Protein AF-A0A936YHL6-F1 (afdb_monomer)

pLDDT: mean 86.44, std 16.17, range [44.22, 98.62]

Secondary structure (DSSP, 8-state):
-PPP---------S----HHHHHHHHHHHHHHHHHHHHHS--TT-SS--HHHHHHHHHHHHHHHHHHHHHHHHH--

Sequence (76 aa):
MSEPIDFPGPAYRGECFDPIINRVREKFLNRSVVGLNKYGVGLDRTDLNRKDWLIHLQEELMDAVGYLQVLIELED

Foldseek 3Di:
DDDDPPDPDDPPPVDDPPPVVVVVVVVVVVVQVVCCVVPVDGPPDDPDDPVNVVVVVVVVVVVVVVVVVVVVVVVD

Mean predicted aligned error: 8.73 Å

Radius of gyration: 19.37 Å; Cα contacts (8 Å, |Δi|>4): 10; chains: 1; bounding box: 48×36×42 Å

Structure (mmCIF, N/CA/C/O backbone):
data_AF-A0A936YHL6-F1
#
_entry.id   AF-A0A936YHL6-F1
#
loop_
_atom_site.group_PDB
_atom_site.id
_atom_site.type_symbol
_atom_site.label_atom_id
_atom_site.label_alt_id
_atom_site.label_comp_id
_atom_site.label_asym_id
_atom_site.label_entity_id
_atom_site.label_seq_id
_atom_site.pdbx_PDB_ins_code
_atom_site.Cartn_x
_atom_site.Cartn_y
_atom_site.Cartn_z
_atom_site.occupancy
_atom_site.B_iso_or_equiv
_atom_site.auth_seq_id
_atom_site.auth_comp_id
_atom_site.auth_asym_id
_atom_site.auth_atom_id
_atom_site.pdbx_PDB_model_num
ATOM 1 N N . MET A 1 1 ? 36.110 -6.273 20.507 1.00 44.22 1 MET A N 1
ATOM 2 C CA . MET A 1 1 ? 35.783 -7.198 19.404 1.00 44.22 1 MET A CA 1
ATOM 3 C C . MET A 1 1 ? 34.668 -8.085 19.904 1.00 44.22 1 MET A C 1
ATOM 5 O O . MET A 1 1 ? 34.930 -8.966 20.705 1.00 44.22 1 MET A O 1
ATOM 9 N N . SER A 1 2 ? 33.432 -7.746 19.560 1.00 49.81 2 SER A N 1
ATOM 10 C CA . SER A 1 2 ? 32.254 -8.546 19.893 1.00 49.81 2 SER A CA 1
ATOM 11 C C . SER A 1 2 ? 32.302 -9.810 19.041 1.00 49.81 2 SER A C 1
ATOM 13 O O . SER A 1 2 ? 32.430 -9.705 17.821 1.00 49.81 2 SER A O 1
ATOM 15 N N . GLU A 1 3 ? 32.273 -10.979 19.669 1.00 48.97 3 GLU A N 1
ATOM 16 C CA . GLU A 1 3 ? 32.246 -12.248 18.943 1.00 48.97 3 GLU A CA 1
ATOM 17 C C . GLU A 1 3 ? 30.969 -12.368 18.091 1.00 48.97 3 GLU A C 1
ATOM 19 O O . GLU A 1 3 ? 29.920 -11.836 18.476 1.00 48.97 3 GLU A O 1
ATOM 24 N N . PRO A 1 4 ? 31.035 -13.030 16.922 1.00 57.12 4 PRO A N 1
ATOM 25 C CA . PRO A 1 4 ? 29.855 -13.301 16.118 1.00 57.12 4 PRO A CA 1
ATOM 26 C C . PRO A 1 4 ? 28.946 -14.271 16.875 1.00 57.12 4 PRO A C 1
ATOM 28 O O . PRO A 1 4 ? 29.388 -15.311 17.354 1.00 57.12 4 PRO A O 1
ATOM 31 N N . ILE A 1 5 ? 27.668 -13.912 16.987 1.00 56.53 5 ILE A N 1
ATOM 32 C CA . ILE A 1 5 ? 26.637 -14.778 17.558 1.00 56.53 5 ILE A CA 1
ATOM 33 C C . ILE A 1 5 ? 26.506 -15.994 16.635 1.00 56.53 5 ILE A C 1
ATOM 35 O O . ILE A 1 5 ? 25.904 -15.903 15.566 1.00 56.53 5 ILE A O 1
ATOM 39 N N . ASP A 1 6 ? 27.100 -17.115 17.035 1.00 55.81 6 ASP A N 1
ATOM 40 C CA . ASP A 1 6 ? 26.859 -18.419 16.429 1.00 55.81 6 ASP A CA 1
ATOM 41 C C . ASP A 1 6 ? 25.430 -18.835 16.793 1.00 55.81 6 ASP A C 1
ATOM 43 O O . ASP A 1 6 ? 25.124 -19.095 17.958 1.00 55.81 6 ASP A O 1
ATOM 47 N N . PHE A 1 7 ? 24.521 -18.775 15.821 1.00 59.59 7 PHE A N 1
ATOM 48 C CA . PHE A 1 7 ? 23.117 -19.133 15.996 1.00 59.59 7 PHE A CA 1
ATOM 49 C C . PHE A 1 7 ? 22.946 -20.592 15.549 1.00 59.59 7 PHE A C 1
ATOM 51 O O . PHE A 1 7 ? 22.871 -20.84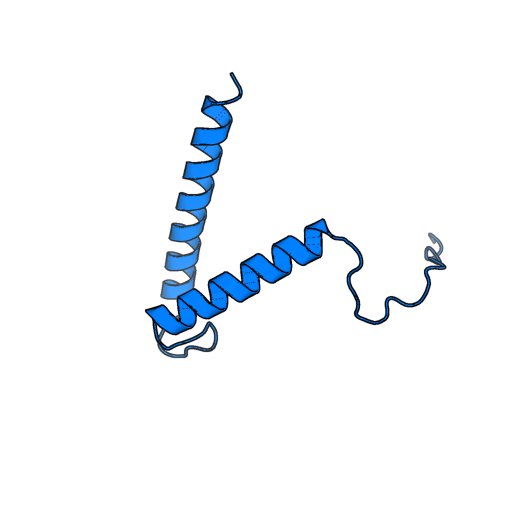4 14.342 1.00 59.59 7 PHE A O 1
ATOM 58 N N . PRO A 1 8 ? 22.865 -21.577 16.466 1.00 54.69 8 PRO A N 1
ATOM 59 C CA . PRO A 1 8 ? 22.726 -22.972 16.090 1.00 54.69 8 PRO A CA 1
ATOM 60 C C . PRO A 1 8 ? 21.241 -23.247 15.832 1.00 54.69 8 PRO A C 1
ATOM 62 O O . PRO A 1 8 ? 20.527 -23.796 16.667 1.00 54.69 8 PRO A O 1
ATOM 65 N N . GLY A 1 9 ? 20.739 -22.796 14.685 1.00 57.62 9 GLY A N 1
ATOM 66 C CA . GLY A 1 9 ? 19.397 -23.119 14.207 1.00 57.62 9 GLY A CA 1
ATOM 67 C C . GLY A 1 9 ? 19.459 -24.190 13.116 1.00 57.62 9 GLY A C 1
ATOM 68 O O . GLY A 1 9 ? 20.363 -24.130 12.280 1.00 57.62 9 GLY A O 1
ATOM 69 N N . PRO A 1 10 ? 18.526 -25.164 13.071 1.00 54.38 10 PRO A N 1
ATOM 70 C CA . PRO A 1 10 ? 18.467 -26.110 11.962 1.00 54.38 10 PRO A CA 1
ATOM 71 C C . PRO A 1 10 ? 18.339 -25.314 10.662 1.00 54.38 10 PRO A C 1
ATOM 73 O O . PRO A 1 10 ? 17.512 -24.409 10.578 1.00 54.38 10 PRO A O 1
ATOM 76 N N . ALA A 1 11 ? 19.188 -25.623 9.679 1.00 54.88 11 ALA A N 1
ATOM 77 C CA . ALA A 1 11 ? 19.233 -24.945 8.389 1.00 54.88 11 ALA A CA 1
ATOM 78 C C . ALA A 1 11 ? 17.810 -24.683 7.863 1.00 54.88 11 ALA A C 1
ATOM 80 O O . ALA A 1 11 ? 17.082 -25.632 7.558 1.00 54.88 11 ALA A O 1
ATOM 81 N N . TYR A 1 12 ? 17.403 -23.408 7.796 1.00 56.56 12 TYR A N 1
ATOM 82 C CA . TYR A 1 12 ? 16.116 -23.006 7.229 1.00 56.56 12 TYR A CA 1
ATOM 83 C C . TYR A 1 12 ? 16.078 -23.482 5.777 1.00 56.56 12 TYR A C 1
ATOM 85 O O . TYR A 1 12 ? 16.695 -22.896 4.890 1.00 56.56 12 TYR A O 1
ATOM 93 N N . ARG A 1 13 ? 15.374 -24.590 5.542 1.00 60.28 13 ARG A N 1
ATOM 94 C CA . ARG A 1 13 ? 15.301 -25.320 4.269 1.00 60.28 13 ARG A CA 1
ATOM 95 C C . ARG A 1 13 ? 14.428 -24.604 3.221 1.00 60.28 13 ARG A C 1
ATOM 97 O O . ARG A 1 13 ? 13.678 -25.242 2.500 1.00 60.28 13 ARG A O 1
ATOM 104 N N . GLY A 1 14 ? 14.477 -23.271 3.164 1.00 62.69 14 GLY A N 1
ATOM 105 C CA . GLY A 1 14 ? 13.619 -22.449 2.296 1.00 62.69 14 GLY A CA 1
ATOM 106 C C . GLY A 1 14 ? 12.132 -22.450 2.678 1.00 62.69 14 GLY A C 1
ATOM 107 O O . GLY A 1 14 ? 11.328 -21.782 2.031 1.00 62.69 14 GLY A O 1
ATOM 108 N N . GLU A 1 15 ? 11.756 -23.163 3.739 1.00 67.38 15 GLU A N 1
ATOM 109 C CA . GLU A 1 15 ? 10.391 -23.231 4.244 1.00 67.38 15 GLU A CA 1
ATOM 110 C C . GLU A 1 15 ? 10.205 -22.225 5.385 1.00 67.38 15 GLU A C 1
ATOM 112 O O . GLU A 1 15 ? 10.954 -22.207 6.364 1.00 67.38 15 GLU A O 1
ATOM 117 N N . CYS A 1 16 ? 9.202 -21.356 5.245 1.00 75.50 16 CYS A N 1
ATOM 118 C CA . CYS A 1 16 ? 8.764 -20.475 6.319 1.00 75.50 16 CYS A CA 1
ATOM 119 C C . CYS A 1 16 ? 7.741 -21.241 7.162 1.00 75.50 16 CYS A C 1
ATOM 121 O O . CYS A 1 16 ? 6.641 -21.509 6.687 1.00 75.50 16 CYS A O 1
ATOM 123 N N . PHE A 1 17 ? 8.098 -21.618 8.390 1.00 82.75 17 PHE A N 1
ATOM 124 C CA . PHE A 1 17 ? 7.172 -22.283 9.318 1.00 82.75 17 PHE A CA 1
ATOM 125 C C . PHE A 1 17 ? 6.318 -21.302 10.122 1.00 82.75 17 PHE A C 1
ATOM 127 O O . PHE A 1 17 ? 5.430 -21.730 10.853 1.00 82.75 17 PHE A O 1
ATOM 134 N N . ASP A 1 18 ? 6.564 -19.997 9.985 1.00 88.69 18 ASP A N 1
ATOM 135 C CA . ASP A 1 18 ? 5.755 -18.976 10.637 1.00 88.69 18 ASP A CA 1
ATOM 136 C C . ASP A 1 18 ? 4.381 -18.883 9.936 1.00 88.69 18 ASP A C 1
ATOM 138 O O . ASP A 1 18 ? 4.290 -18.448 8.778 1.00 88.69 18 ASP A O 1
ATOM 142 N N . PRO A 1 19 ? 3.289 -19.287 10.613 1.00 90.19 19 PRO A N 1
ATOM 143 C CA . PRO A 1 19 ? 1.962 -19.293 10.012 1.00 90.19 19 PRO A CA 1
ATOM 144 C C . PRO A 1 19 ? 1.449 -17.881 9.694 1.00 90.19 19 PRO A C 1
ATOM 146 O O . PRO A 1 19 ? 0.642 -17.726 8.777 1.00 90.19 19 PRO A O 1
ATOM 149 N N . ILE A 1 20 ? 1.900 -16.846 10.411 1.00 93.81 20 ILE A N 1
ATOM 150 C CA . ILE A 1 20 ? 1.523 -15.452 10.147 1.00 93.81 20 ILE A CA 1
ATOM 151 C C . ILE A 1 20 ? 2.186 -14.991 8.851 1.00 93.81 20 ILE A C 1
ATOM 153 O O . ILE A 1 20 ? 1.510 -14.456 7.969 1.00 93.81 20 ILE A O 1
ATOM 157 N N . ILE A 1 21 ? 3.482 -15.260 8.693 1.00 92.00 21 ILE A N 1
ATOM 158 C CA . ILE A 1 21 ? 4.214 -14.902 7.473 1.00 92.00 21 ILE A CA 1
ATOM 159 C C . ILE A 1 21 ? 3.653 -15.643 6.259 1.00 92.00 21 ILE A C 1
ATOM 161 O O . ILE A 1 21 ? 3.467 -15.028 5.208 1.00 92.00 21 ILE A O 1
ATOM 165 N N . ASN A 1 22 ? 3.295 -16.923 6.388 1.00 92.44 22 ASN A N 1
ATOM 166 C CA . ASN A 1 22 ? 2.659 -17.654 5.288 1.00 92.44 22 ASN A CA 1
ATOM 167 C C . ASN A 1 22 ? 1.323 -17.037 4.862 1.00 92.44 22 ASN A C 1
ATOM 169 O O . ASN A 1 22 ? 1.102 -16.845 3.668 1.00 92.44 22 ASN A O 1
ATOM 173 N N . ARG A 1 23 ? 0.479 -16.613 5.810 1.00 93.88 23 ARG A N 1
ATOM 174 C CA . ARG A 1 23 ? -0.765 -15.893 5.481 1.00 93.88 23 ARG A CA 1
ATOM 175 C C . ARG A 1 23 ? -0.495 -14.583 4.742 1.00 93.88 23 ARG A C 1
ATOM 177 O O . ARG A 1 23 ? -1.234 -14.226 3.827 1.00 93.88 23 ARG A O 1
ATOM 184 N N . VAL A 1 24 ? 0.553 -13.848 5.115 1.00 95.25 24 VAL A N 1
ATOM 185 C CA . VAL A 1 24 ? 0.945 -12.620 4.404 1.00 95.25 24 VAL A CA 1
ATOM 186 C C . VAL A 1 24 ? 1.431 -12.943 2.986 1.00 95.25 24 VAL A C 1
ATOM 188 O O . VAL A 1 24 ? 1.014 -12.276 2.040 1.00 95.25 24 VAL A O 1
ATOM 191 N N . ARG A 1 25 ? 2.233 -14.000 2.803 1.00 93.88 25 ARG A N 1
ATOM 192 C CA . ARG A 1 25 ? 2.680 -14.468 1.476 1.00 93.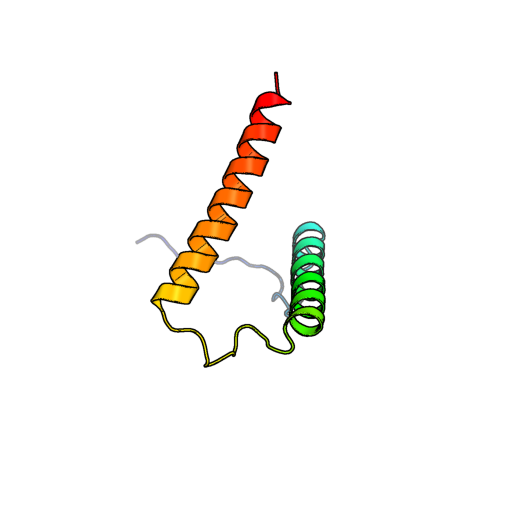88 25 ARG A CA 1
ATOM 193 C C . ARG A 1 25 ? 1.504 -14.835 0.569 1.00 93.88 25 ARG A C 1
ATOM 195 O O . ARG A 1 25 ? 1.484 -14.423 -0.589 1.00 93.88 25 ARG A O 1
ATOM 202 N N . GLU A 1 26 ? 0.507 -15.543 1.092 1.00 95.19 26 GLU A N 1
ATOM 203 C CA . GLU A 1 26 ? -0.717 -15.871 0.351 1.00 95.19 26 GLU A CA 1
ATOM 204 C C . GLU A 1 26 ? -1.490 -14.614 -0.066 1.00 95.19 26 GLU A C 1
ATOM 206 O O . GLU A 1 26 ? -1.938 -14.511 -1.209 1.00 95.19 26 GLU A O 1
ATOM 211 N N . LYS A 1 27 ? -1.593 -13.608 0.816 1.00 96.19 27 LYS A N 1
ATOM 212 C CA . LYS A 1 27 ? -2.202 -12.314 0.466 1.00 96.19 27 LYS A CA 1
ATOM 213 C C . LYS A 1 27 ? -1.460 -11.626 -0.683 1.00 96.19 27 LYS A C 1
ATOM 215 O O . LYS A 1 27 ? -2.117 -11.123 -1.593 1.00 96.19 27 LYS A O 1
ATOM 220 N N . PHE A 1 28 ? -0.124 -11.622 -0.677 1.00 94.62 28 PHE A N 1
ATOM 221 C CA . PHE A 1 28 ? 0.671 -11.074 -1.784 1.00 94.62 28 PHE A CA 1
ATOM 222 C C . PHE A 1 28 ? 0.408 -11.806 -3.101 1.00 94.62 28 PHE A C 1
ATOM 224 O O . PHE A 1 28 ? 0.179 -11.157 -4.123 1.00 94.62 28 PHE A O 1
ATOM 231 N N . LEU A 1 29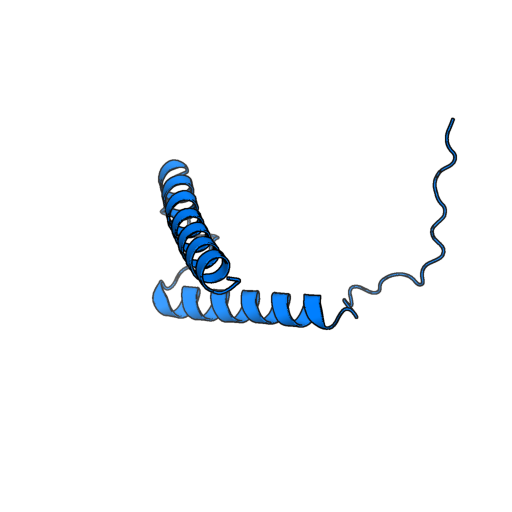 ? 0.384 -13.142 -3.078 1.00 94.94 29 LEU A N 1
ATOM 232 C CA . LEU A 1 29 ? 0.116 -13.946 -4.269 1.00 94.94 29 LEU A CA 1
ATOM 233 C C . LEU A 1 29 ? -1.277 -13.649 -4.840 1.00 94.94 29 LEU A C 1
ATOM 235 O O . LEU A 1 29 ? -1.407 -13.355 -6.026 1.00 94.94 29 LEU A O 1
ATOM 239 N N . ASN A 1 30 ? -2.303 -13.639 -3.987 1.00 96.06 30 ASN A N 1
ATOM 240 C CA . ASN A 1 30 ? -3.675 -13.346 -4.398 1.00 96.06 30 ASN A CA 1
ATOM 241 C C . ASN A 1 30 ? -3.806 -11.935 -4.985 1.00 96.06 30 ASN A C 1
ATOM 243 O O . ASN A 1 30 ? -4.441 -11.756 -6.024 1.00 96.06 30 ASN A O 1
ATOM 247 N N . ARG A 1 31 ? -3.169 -10.931 -4.367 1.00 94.25 31 ARG A N 1
ATOM 248 C CA . ARG A 1 31 ? -3.147 -9.559 -4.900 1.00 94.25 31 ARG A CA 1
ATOM 249 C C . ARG A 1 31 ? -2.459 -9.484 -6.262 1.00 94.25 31 ARG A C 1
ATOM 251 O O . ARG A 1 31 ? -2.967 -8.794 -7.139 1.00 94.25 31 ARG A O 1
ATOM 258 N N . SER A 1 32 ? -1.356 -10.211 -6.452 1.00 94.00 32 SER A N 1
ATOM 259 C CA . SER A 1 32 ? -0.658 -10.289 -7.741 1.00 94.00 32 SER A CA 1
ATOM 260 C C . SER A 1 32 ? -1.559 -10.872 -8.835 1.00 94.00 32 SER A C 1
ATOM 262 O O . SER A 1 32 ? -1.702 -10.271 -9.896 1.00 94.00 32 SER A O 1
ATOM 264 N N . VAL A 1 33 ? -2.257 -11.978 -8.548 1.00 95.25 33 VAL A N 1
ATOM 265 C CA . VAL A 1 33 ? -3.208 -12.602 -9.487 1.00 95.25 33 VAL A CA 1
ATOM 266 C C . VAL A 1 33 ? -4.347 -11.647 -9.849 1.00 95.25 33 VAL A C 1
ATOM 268 O O . VAL A 1 33 ? -4.675 -11.498 -11.023 1.00 95.25 33 VAL A O 1
ATOM 271 N N . VAL A 1 34 ? -4.936 -10.958 -8.866 1.00 93.94 34 VAL A N 1
ATOM 272 C CA . VAL A 1 34 ? -5.997 -9.968 -9.118 1.00 93.94 34 VAL A CA 1
ATOM 273 C C . VAL A 1 34 ? -5.479 -8.799 -9.959 1.00 93.94 34 VAL A C 1
ATOM 275 O O . VAL A 1 34 ? -6.153 -8.387 -10.902 1.00 93.94 34 VAL A O 1
ATOM 278 N N . GLY A 1 35 ? -4.286 -8.282 -9.655 1.00 89.69 35 GLY A N 1
ATOM 279 C CA . GLY A 1 35 ? -3.648 -7.211 -10.421 1.00 89.69 35 GLY A CA 1
ATOM 280 C C . GLY A 1 35 ? -3.381 -7.609 -11.873 1.00 89.69 35 GLY A C 1
ATOM 281 O O . GLY A 1 35 ? -3.760 -6.872 -12.781 1.00 89.69 35 GLY A O 1
ATOM 282 N N . LEU A 1 36 ? -2.827 -8.805 -12.095 1.00 94.12 36 LEU A N 1
ATOM 283 C CA . LEU A 1 36 ? -2.611 -9.365 -13.431 1.00 94.12 36 LEU A CA 1
ATOM 284 C C . LEU A 1 36 ? -3.926 -9.533 -14.196 1.00 94.12 36 LEU A C 1
ATOM 286 O O . LEU A 1 36 ? -4.006 -9.135 -15.352 1.00 94.12 36 LEU A O 1
ATOM 290 N N . ASN A 1 37 ? -4.977 -10.050 -13.557 1.00 93.88 37 ASN A N 1
ATOM 291 C CA . ASN A 1 37 ? -6.287 -10.191 -14.197 1.00 93.88 37 ASN A CA 1
ATOM 292 C C . ASN A 1 37 ? -6.925 -8.835 -14.540 1.00 93.88 37 ASN A C 1
ATOM 294 O O . ASN A 1 37 ? -7.628 -8.727 -15.542 1.00 93.88 37 ASN A O 1
ATOM 298 N N . LYS A 1 38 ? -6.704 -7.802 -13.716 1.00 90.00 38 LYS A N 1
ATOM 299 C CA . LYS A 1 38 ? -7.293 -6.469 -13.907 1.00 90.00 38 LYS A CA 1
ATOM 300 C C . LYS A 1 38 ? -6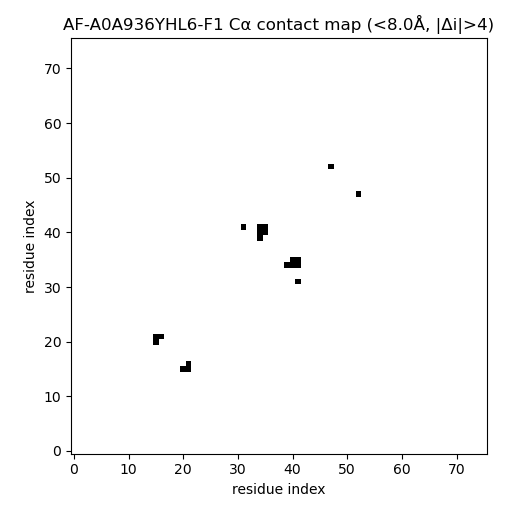.555 -5.638 -14.958 1.00 90.00 38 LYS A C 1
ATOM 302 O O . LYS A 1 38 ? -7.203 -4.947 -15.738 1.00 90.00 38 LYS A O 1
ATOM 307 N N . TYR A 1 39 ? -5.225 -5.667 -14.952 1.00 88.50 39 TYR A N 1
ATOM 308 C CA . TYR A 1 39 ? -4.394 -4.779 -15.772 1.00 88.50 39 TYR A CA 1
ATOM 309 C C . TYR A 1 39 ? -3.660 -5.499 -16.908 1.00 88.50 39 TYR A C 1
ATOM 311 O O . TYR A 1 39 ? -3.063 -4.842 -17.754 1.00 88.50 39 TYR A O 1
ATOM 319 N N . GLY A 1 40 ? -3.682 -6.835 -16.937 1.00 91.38 40 GLY A N 1
ATOM 320 C CA . GLY A 1 40 ? -2.998 -7.651 -17.944 1.00 91.38 40 GLY A CA 1
ATOM 321 C C . GLY A 1 40 ? -1.470 -7.633 -17.845 1.00 91.38 40 GLY A C 1
ATOM 322 O O . GLY A 1 40 ? -0.807 -8.231 -18.688 1.00 91.38 40 GLY A O 1
ATOM 323 N N . VAL A 1 41 ? -0.902 -6.952 -16.844 1.00 90.19 41 VAL A N 1
ATOM 324 C CA . VAL A 1 41 ? 0.542 -6.744 -16.704 1.00 90.19 41 VAL A CA 1
ATOM 325 C C . VAL A 1 41 ? 0.970 -6.784 -15.237 1.00 90.19 41 VAL A C 1
ATOM 327 O O . VAL A 1 41 ? 0.210 -6.392 -14.346 1.00 90.19 41 VAL A O 1
ATOM 330 N N . GLY A 1 42 ? 2.172 -7.304 -14.987 1.00 91.19 42 GLY A N 1
ATOM 331 C CA . GLY A 1 42 ? 2.783 -7.373 -13.665 1.00 91.19 42 GLY A CA 1
ATOM 332 C C . GLY A 1 42 ? 3.562 -6.110 -13.296 1.00 91.19 42 GLY A C 1
ATOM 333 O O . GLY A 1 42 ? 3.466 -5.063 -13.938 1.00 91.19 42 GLY A O 1
ATOM 334 N N . LEU A 1 43 ? 4.367 -6.214 -12.235 1.00 90.50 43 LEU A N 1
ATOM 335 C CA . LEU A 1 43 ? 5.297 -5.151 -11.830 1.00 90.50 43 LEU A CA 1
ATOM 336 C C . LEU A 1 43 ? 6.549 -5.074 -12.720 1.00 90.50 43 LEU A C 1
ATOM 338 O O . LEU A 1 43 ? 7.311 -4.121 -12.620 1.00 90.50 43 LEU A O 1
ATOM 342 N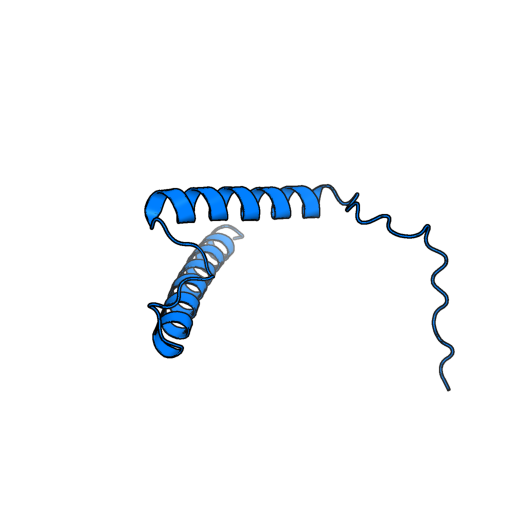 N . ASP A 1 44 ? 6.745 -6.052 -13.601 1.00 90.62 44 ASP A N 1
ATOM 343 C CA . ASP A 1 44 ? 7.763 -6.085 -14.656 1.00 90.62 44 ASP A CA 1
ATOM 344 C C . ASP A 1 44 ? 7.387 -5.247 -15.894 1.00 90.62 44 ASP A C 1
ATOM 346 O O . ASP A 1 44 ? 8.112 -5.236 -16.890 1.00 90.62 44 ASP A O 1
ATOM 350 N N . ARG A 1 45 ? 6.266 -4.518 -15.832 1.00 92.06 45 ARG A N 1
ATOM 351 C CA . ARG A 1 45 ? 5.819 -3.589 -16.873 1.00 92.06 45 ARG A CA 1
ATOM 352 C C . ARG A 1 45 ? 6.860 -2.507 -17.179 1.00 92.06 45 ARG A C 1
ATOM 354 O O . ARG A 1 45 ? 7.490 -1.951 -16.280 1.00 92.06 45 ARG A O 1
ATOM 361 N N . THR A 1 46 ? 6.995 -2.161 -18.457 1.00 92.56 46 THR A N 1
ATOM 362 C CA . THR A 1 46 ? 7.992 -1.192 -18.953 1.00 92.56 46 THR A CA 1
ATOM 363 C C . THR A 1 46 ? 7.386 0.123 -19.444 1.00 92.56 46 THR A C 1
ATOM 365 O O . THR A 1 46 ? 8.096 0.964 -19.987 1.00 92.56 46 THR A O 1
ATOM 368 N N . ASP A 1 47 ? 6.074 0.292 -19.315 1.00 93.44 47 ASP A N 1
ATOM 369 C CA . ASP A 1 47 ? 5.314 1.443 -19.810 1.00 93.44 47 ASP A CA 1
ATOM 370 C C . ASP A 1 47 ? 5.216 2.599 -18.799 1.00 93.44 47 ASP A C 1
ATOM 372 O O . ASP A 1 47 ? 4.903 3.721 -19.190 1.00 93.44 47 ASP A O 1
ATOM 376 N N . LEU A 1 48 ? 5.521 2.351 -17.520 1.00 94.81 48 LEU A N 1
ATOM 377 C CA . LEU A 1 48 ? 5.574 3.377 -16.475 1.00 94.81 48 LEU A CA 1
ATOM 378 C C . LEU A 1 48 ? 6.985 3.932 -16.293 1.00 94.81 48 LEU A C 1
ATOM 380 O O . LEU A 1 48 ? 7.965 3.186 -16.208 1.00 94.81 48 LEU A O 1
ATOM 384 N N . ASN A 1 49 ? 7.088 5.252 -16.144 1.00 96.62 49 ASN A N 1
ATOM 385 C CA . ASN A 1 49 ? 8.340 5.899 -15.775 1.00 96.62 49 ASN A CA 1
ATOM 386 C C . ASN A 1 49 ? 8.503 5.959 -14.240 1.00 96.62 49 ASN A C 1
ATOM 388 O O . ASN A 1 49 ? 7.580 5.704 -13.467 1.00 96.62 49 ASN A O 1
ATOM 392 N N . ARG A 1 50 ? 9.697 6.337 -13.767 1.00 97.38 50 ARG A N 1
ATOM 393 C CA . ARG A 1 50 ? 10.002 6.415 -12.325 1.00 97.38 50 ARG A CA 1
ATOM 394 C C . ARG A 1 50 ? 9.051 7.331 -11.541 1.00 97.38 50 ARG A C 1
ATOM 396 O O . ARG A 1 50 ? 8.746 7.033 -10.394 1.00 97.38 50 ARG A O 1
ATOM 403 N N . LYS A 1 51 ? 8.626 8.459 -12.117 1.00 98.06 51 LYS A N 1
ATOM 404 C CA . LYS A 1 51 ? 7.693 9.393 -11.471 1.00 98.06 51 LYS A CA 1
ATOM 405 C C . LYS A 1 51 ? 6.314 8.756 -11.307 1.00 98.06 51 LYS A C 1
ATOM 407 O O . LYS A 1 51 ? 5.734 8.912 -10.241 1.00 98.06 51 LYS A O 1
ATOM 412 N N . ASP A 1 52 ? 5.837 8.016 -12.304 1.00 97.19 52 ASP A N 1
ATOM 413 C CA . ASP A 1 52 ? 4.539 7.332 -12.233 1.00 97.19 52 ASP A CA 1
ATOM 414 C C . ASP A 1 52 ? 4.535 6.305 -11.091 1.00 97.19 52 ASP A C 1
ATOM 416 O O . ASP A 1 52 ? 3.628 6.295 -10.265 1.00 97.19 52 ASP A O 1
ATOM 420 N N . TRP A 1 53 ? 5.616 5.526 -10.955 1.00 96.12 53 TRP A N 1
ATOM 421 C CA . TRP A 1 53 ? 5.797 4.607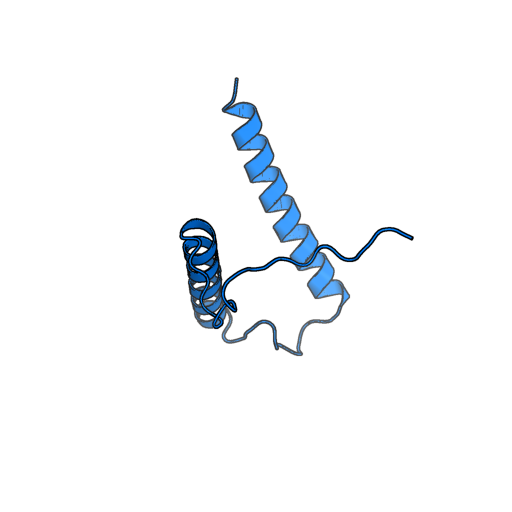 -9.825 1.00 96.12 53 TRP A CA 1
ATOM 422 C C . TRP A 1 53 ? 5.779 5.306 -8.462 1.00 96.12 53 TRP A C 1
ATOM 424 O O . TRP A 1 53 ? 5.185 4.793 -7.516 1.00 96.12 53 TRP A O 1
ATOM 434 N N . LEU A 1 54 ? 6.425 6.470 -8.349 1.00 98.19 54 LEU A N 1
ATOM 435 C CA . LEU A 1 54 ? 6.431 7.249 -7.108 1.00 98.19 54 LEU A CA 1
ATOM 436 C C . LEU A 1 54 ? 5.043 7.798 -6.769 1.00 98.19 54 LEU A C 1
ATOM 438 O O . LEU A 1 54 ? 4.676 7.811 -5.598 1.00 98.19 54 LEU A O 1
ATOM 442 N N . ILE A 1 55 ? 4.283 8.231 -7.777 1.00 98.31 55 ILE A N 1
ATOM 443 C CA . ILE A 1 55 ? 2.907 8.703 -7.596 1.00 98.31 55 ILE A CA 1
ATOM 444 C C . ILE A 1 55 ? 2.018 7.551 -7.128 1.00 98.31 55 ILE A C 1
ATOM 446 O O . ILE A 1 55 ? 1.361 7.693 -6.104 1.00 98.31 55 ILE A O 1
ATOM 450 N N . HIS A 1 56 ? 2.071 6.388 -7.782 1.00 94.75 56 HIS A N 1
ATOM 451 C CA . HIS A 1 56 ? 1.291 5.223 -7.352 1.00 94.75 56 HI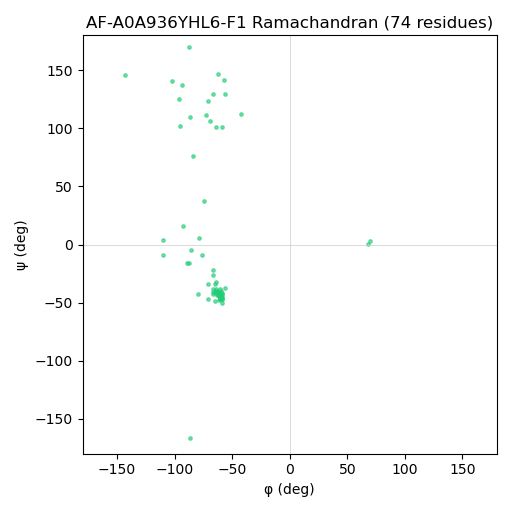S A CA 1
ATOM 452 C C . HIS A 1 56 ? 1.641 4.778 -5.930 1.00 94.75 56 HIS A C 1
ATOM 454 O O . HIS A 1 56 ? 0.754 4.465 -5.144 1.00 94.75 56 HIS A O 1
ATOM 460 N N . LEU A 1 57 ? 2.926 4.798 -5.558 1.00 96.94 57 LEU A N 1
ATOM 461 C CA . LEU A 1 57 ? 3.325 4.516 -4.180 1.00 96.94 57 LEU A CA 1
ATOM 462 C C . LEU A 1 57 ? 2.764 5.554 -3.197 1.00 96.94 57 LEU A C 1
ATOM 464 O O . LEU A 1 57 ? 2.317 5.182 -2.117 1.00 96.94 57 LEU A O 1
ATOM 468 N N . GLN A 1 58 ? 2.798 6.843 -3.546 1.00 98.62 58 GLN A N 1
ATOM 469 C CA . GLN A 1 58 ? 2.226 7.899 -2.712 1.00 98.62 58 GLN A CA 1
ATOM 470 C C . GLN A 1 58 ? 0.721 7.689 -2.502 1.00 98.62 58 GLN A C 1
ATOM 472 O O . GLN A 1 58 ? 0.264 7.784 -1.366 1.00 98.62 58 GLN A O 1
ATOM 477 N N . GLU A 1 59 ? -0.022 7.376 -3.564 1.00 98.00 59 GLU A N 1
ATOM 478 C CA . GLU A 1 59 ? -1.462 7.093 -3.510 1.00 98.00 59 GLU A CA 1
ATOM 479 C C . GLU A 1 59 ? -1.761 5.902 -2.580 1.00 98.00 59 GLU A C 1
ATOM 481 O O . GLU A 1 59 ? -2.539 6.036 -1.639 1.00 98.00 59 GLU A O 1
ATOM 486 N N . GLU A 1 60 ? -1.060 4.776 -2.744 1.00 96.19 60 GLU A N 1
ATOM 487 C CA . GLU A 1 60 ? -1.246 3.582 -1.900 1.00 96.19 60 GLU A CA 1
ATOM 488 C C . GLU A 1 60 ? -0.863 3.830 -0.424 1.00 96.19 60 GLU A C 1
ATOM 490 O O . GLU A 1 60 ? -1.465 3.272 0.496 1.00 96.19 60 GLU A O 1
ATOM 495 N N . LEU A 1 61 ? 0.130 4.689 -0.158 1.00 98.31 61 LEU A N 1
ATOM 496 C CA . LEU A 1 61 ? 0.477 5.093 1.209 1.00 98.31 61 LEU A CA 1
ATOM 497 C C . LEU A 1 61 ? -0.582 6.013 1.828 1.00 98.31 61 LEU A C 1
ATOM 499 O O . LEU A 1 61 ? -0.814 5.932 3.033 1.00 98.31 61 LEU A O 1
ATOM 503 N N . MET A 1 62 ? -1.237 6.864 1.037 1.00 98.12 62 MET A N 1
ATOM 504 C CA . MET A 1 62 ? -2.366 7.664 1.520 1.00 98.12 62 MET A CA 1
ATOM 505 C C . MET A 1 62 ? -3.550 6.773 1.906 1.00 98.12 62 MET A C 1
ATOM 507 O O . MET A 1 62 ? -4.134 6.989 2.969 1.00 98.12 62 MET A O 1
ATOM 511 N N . ASP A 1 63 ? -3.842 5.730 1.124 1.00 97.06 63 ASP A N 1
ATOM 512 C CA . ASP A 1 63 ? -4.849 4.725 1.486 1.00 97.06 63 ASP A CA 1
ATOM 513 C C . ASP A 1 63 ? -4.497 4.040 2.818 1.00 97.06 63 ASP A C 1
ATOM 515 O O . ASP A 1 63 ? -5.354 3.880 3.691 1.00 97.06 63 ASP A O 1
ATOM 519 N N . ALA A 1 64 ? -3.220 3.691 3.023 1.00 97.62 64 ALA A N 1
ATOM 520 C CA . ALA A 1 64 ? -2.743 3.120 4.283 1.00 97.62 64 ALA A CA 1
ATOM 521 C C . ALA A 1 64 ? -2.943 4.070 5.480 1.00 97.62 64 ALA A C 1
ATOM 523 O O . ALA A 1 64 ? -3.376 3.628 6.546 1.00 97.62 64 ALA A O 1
ATOM 524 N N . VAL A 1 65 ? -2.674 5.370 5.307 1.00 98.25 65 VAL A N 1
ATOM 525 C CA . VAL A 1 65 ? -2.934 6.395 6.334 1.00 98.25 65 VAL A CA 1
ATOM 526 C C . VAL A 1 65 ? -4.432 6.513 6.628 1.00 98.25 65 VAL A C 1
ATOM 528 O O . VAL A 1 65 ? -4.804 6.638 7.792 1.00 98.25 65 VAL A O 1
ATOM 531 N N . GLY A 1 66 ? -5.294 6.406 5.615 1.00 98.06 66 GLY A N 1
ATOM 532 C CA . GLY A 1 66 ? -6.747 6.377 5.800 1.00 98.06 66 GLY A CA 1
ATOM 533 C C . GLY A 1 66 ? -7.208 5.215 6.687 1.00 98.06 66 GLY A C 1
ATOM 534 O O . GLY A 1 66 ? -7.954 5.430 7.640 1.00 98.06 66 GLY A O 1
ATOM 535 N N . TYR A 1 67 ? -6.715 3.994 6.439 1.00 97.81 67 TYR A N 1
ATOM 536 C CA . TYR A 1 67 ? -7.002 2.849 7.316 1.00 97.81 67 TYR A CA 1
ATOM 537 C C . TYR A 1 67 ? -6.481 3.058 8.738 1.00 97.81 67 TYR A C 1
ATOM 539 O O . TYR A 1 67 ? -7.171 2.714 9.695 1.00 97.81 67 TYR A O 1
ATOM 547 N N . LEU A 1 68 ? -5.278 3.619 8.883 1.00 98.12 68 LEU A N 1
ATOM 548 C CA . LEU A 1 68 ? -4.705 3.915 10.193 1.00 98.12 68 LEU A CA 1
ATOM 549 C C . LEU A 1 68 ? -5.575 4.907 10.975 1.00 98.12 68 LEU A C 1
ATOM 551 O O . LEU A 1 68 ? -5.836 4.667 12.148 1.00 98.12 68 LEU A O 1
ATOM 555 N N . GLN A 1 69 ? -6.054 5.972 10.327 1.00 98.19 69 GLN A N 1
ATOM 556 C CA . GLN A 1 69 ? -6.937 6.959 10.951 1.00 98.19 69 GLN A CA 1
ATOM 557 C C . GLN A 1 69 ? -8.226 6.312 11.472 1.00 98.19 69 GLN A C 1
ATOM 559 O O . GLN A 1 69 ? -8.584 6.526 12.625 1.00 98.19 69 GLN A O 1
ATOM 564 N N . VAL A 1 70 ? -8.878 5.469 10.663 1.00 98.06 70 VAL A N 1
ATOM 565 C CA . VAL A 1 70 ? -10.085 4.736 11.086 1.00 98.06 70 VAL A CA 1
ATOM 566 C C . VAL A 1 70 ? -9.800 3.849 12.297 1.00 98.06 70 VAL A C 1
AT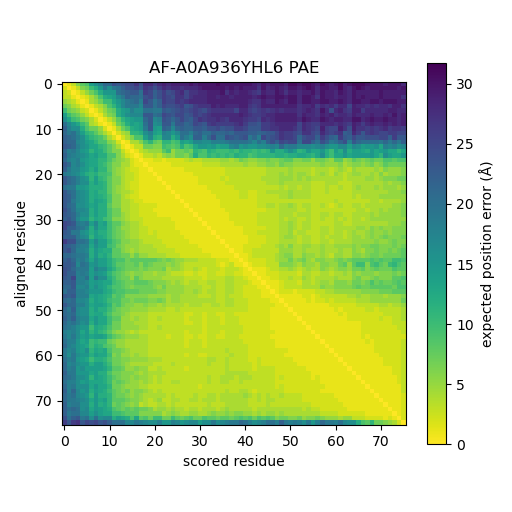OM 568 O O . VAL A 1 70 ? -10.592 3.820 13.228 1.00 98.06 70 VAL A O 1
ATOM 571 N N . LEU A 1 71 ? -8.681 3.119 12.302 1.00 98.12 71 LEU A N 1
ATOM 572 C CA . LEU A 1 71 ? -8.323 2.265 13.437 1.00 98.12 71 LEU A CA 1
ATOM 573 C C . LEU A 1 71 ? -8.058 3.082 14.705 1.00 98.12 71 LEU A C 1
ATOM 575 O O . LEU A 1 71 ? -8.495 2.672 15.768 1.00 98.12 71 LEU A O 1
ATOM 579 N N . ILE A 1 72 ? -7.395 4.235 14.594 1.00 97.62 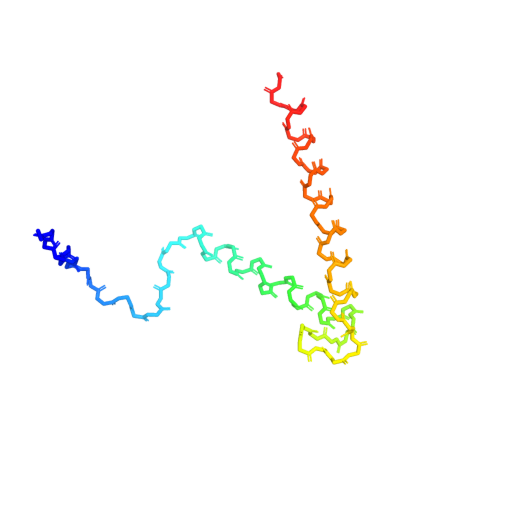72 ILE A N 1
ATOM 580 C CA . ILE A 1 72 ? -7.181 5.143 15.729 1.00 97.62 72 ILE A CA 1
ATOM 581 C C . ILE A 1 72 ? -8.523 5.596 16.319 1.00 97.62 72 ILE A C 1
ATOM 583 O O . ILE A 1 72 ? -8.690 5.534 17.527 1.00 97.62 72 ILE A O 1
ATOM 587 N N . GLU A 1 73 ? -9.484 5.992 15.481 1.00 97.38 73 GLU A N 1
ATOM 588 C CA . GLU A 1 73 ? -10.825 6.418 15.924 1.00 97.38 73 GLU A CA 1
ATOM 589 C C . GLU A 1 73 ? -11.666 5.285 16.538 1.00 97.38 73 GLU A C 1
ATOM 591 O O . GLU A 1 73 ? -12.626 5.552 17.257 1.00 97.38 73 GLU A O 1
ATOM 596 N N . LEU A 1 74 ? -11.350 4.022 16.232 1.00 97.62 74 LEU A N 1
ATOM 597 C CA . LEU A 1 74 ? -12.041 2.851 16.784 1.00 97.62 74 LEU A CA 1
ATOM 598 C C . LEU A 1 74 ? -11.457 2.365 18.118 1.00 97.62 74 LEU A C 1
ATOM 600 O O . LEU A 1 74 ? -12.106 1.563 18.785 1.00 97.62 74 LEU A O 1
ATOM 604 N N . GLU A 1 75 ? -10.248 2.794 18.480 1.00 96.06 75 GLU A N 1
ATOM 605 C CA . GLU A 1 75 ? -9.534 2.368 19.696 1.00 96.06 75 GLU A CA 1
ATOM 606 C C . GLU A 1 75 ? -9.778 3.306 20.902 1.00 96.06 75 GLU A C 1
ATOM 608 O O . GLU A 1 75 ? -9.048 3.235 21.893 1.00 96.06 75 GLU A O 1
ATOM 613 N N . ASP A 1 76 ? -10.815 4.152 20.830 1.00 60.09 76 ASP A N 1
ATOM 614 C CA . ASP A 1 76 ? -11.325 4.994 21.929 1.00 60.09 76 ASP A CA 1
ATOM 615 C C . ASP A 1 76 ? -12.403 4.290 22.786 1.00 60.09 76 ASP A C 1
ATOM 617 O O . ASP A 1 76 ? -13.380 3.733 22.224 1.00 60.09 76 ASP A O 1
#

Solvent-accessible surface area (backbone atoms only — not comparable to full-atom values): 4880 Å² total; per-residue (Å²): 134,84,78,81,83,82,75,94,63,81,79,77,81,86,64,78,83,50,68,67,60,49,55,53,52,51,52,52,52,54,52,51,54,51,44,30,72,74,68,75,46,64,93,84,58,80,87,67,54,76,67,55,54,52,49,54,50,50,54,55,50,50,54,52,50,52,55,49,52,54,52,57,70,65,74,111